Protein AF-A0A7J3UZT7-F1 (afdb_monomer)

Structure (mmCIF, N/CA/C/O backbone):
data_AF-A0A7J3UZT7-F1
#
_entry.id   AF-A0A7J3UZT7-F1
#
loop_
_atom_site.group_PDB
_atom_site.id
_atom_site.type_symbol
_atom_site.label_atom_id
_atom_site.label_alt_id
_atom_site.label_comp_id
_atom_site.label_asym_id
_atom_site.label_entity_id
_atom_site.label_seq_id
_atom_site.pdbx_PDB_ins_code
_atom_site.Cartn_x
_atom_site.Cartn_y
_atom_site.Cartn_z
_atom_site.occupancy
_atom_site.B_iso_or_equiv
_atom_site.auth_seq_id
_atom_site.auth_comp_id
_atom_site.auth_asym_id
_atom_site.auth_atom_id
_atom_site.pdbx_PDB_model_num
ATOM 1 N N . MET A 1 1 ? 12.473 3.835 3.832 1.00 88.62 1 MET A N 1
ATOM 2 C CA . MET A 1 1 ? 11.394 3.050 3.186 1.00 88.62 1 MET A CA 1
ATOM 3 C C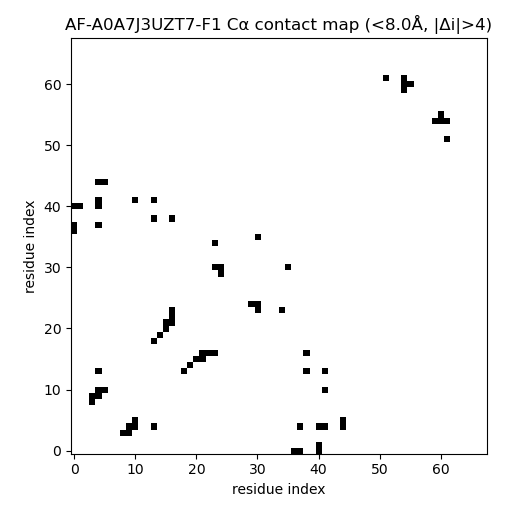 . MET A 1 1 ? 10.164 2.946 4.075 1.00 88.62 1 MET A C 1
ATOM 5 O O . MET A 1 1 ? 9.094 3.300 3.607 1.00 88.62 1 MET A O 1
ATOM 9 N N . ASP A 1 2 ? 10.300 2.503 5.330 1.00 84.75 2 ASP A N 1
ATOM 10 C CA . ASP A 1 2 ? 9.156 2.354 6.249 1.00 84.75 2 ASP A CA 1
ATOM 11 C C . ASP A 1 2 ? 8.414 3.682 6.501 1.00 84.75 2 ASP A C 1
ATOM 13 O O . ASP A 1 2 ? 7.191 3.701 6.487 1.00 84.75 2 ASP A O 1
ATOM 17 N N . GLU A 1 3 ? 9.141 4.800 6.610 1.00 91.56 3 GLU A N 1
ATOM 18 C CA . GLU A 1 3 ? 8.553 6.147 6.698 1.00 91.56 3 GLU A CA 1
ATOM 19 C C . GLU A 1 3 ? 7.690 6.496 5.475 1.00 91.56 3 GLU A C 1
ATOM 21 O O . GLU A 1 3 ? 6.538 6.885 5.626 1.00 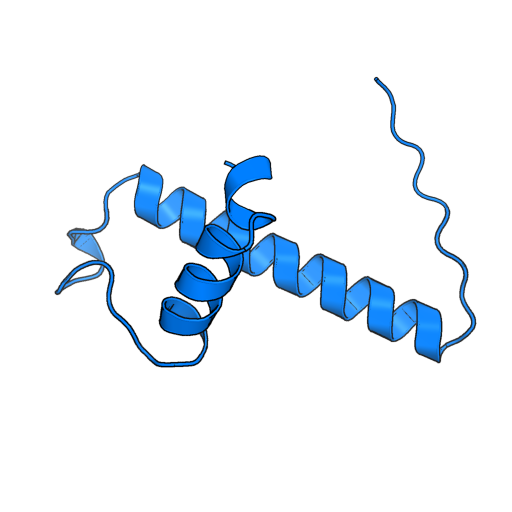91.56 3 GLU A O 1
ATOM 26 N N . PHE A 1 4 ? 8.209 6.278 4.263 1.00 92.75 4 PHE A N 1
ATOM 27 C CA . PHE A 1 4 ? 7.469 6.550 3.029 1.00 92.75 4 PHE A CA 1
ATOM 28 C C . PHE A 1 4 ? 6.209 5.688 2.914 1.00 92.75 4 PHE A C 1
ATOM 30 O O . PHE A 1 4 ? 5.152 6.200 2.586 1.00 92.75 4 PHE A O 1
ATOM 37 N N . VAL A 1 5 ? 6.282 4.394 3.239 1.00 93.81 5 VAL A N 1
ATOM 38 C CA . VAL A 1 5 ? 5.109 3.499 3.202 1.00 93.81 5 VAL A CA 1
ATOM 39 C C . VAL A 1 5 ? 3.988 3.963 4.139 1.00 93.81 5 VAL A C 1
ATOM 41 O O . VAL A 1 5 ? 2.823 3.701 3.860 1.00 93.81 5 VAL A O 1
ATOM 44 N N . ARG A 1 6 ? 4.330 4.644 5.239 1.00 92.94 6 ARG A N 1
ATOM 45 C CA . ARG A 1 6 ? 3.365 5.201 6.197 1.00 92.94 6 ARG A CA 1
ATOM 46 C C . ARG A 1 6 ? 2.880 6.605 5.819 1.00 92.94 6 ARG A C 1
ATOM 48 O O . ARG A 1 6 ? 1.976 7.109 6.483 1.00 92.94 6 ARG A O 1
ATOM 55 N N . SER A 1 7 ? 3.466 7.246 4.805 1.00 96.50 7 SER A N 1
ATOM 56 C CA . SER A 1 7 ? 3.009 8.551 4.326 1.00 96.50 7 SER A CA 1
ATOM 57 C C . SER A 1 7 ? 1.712 8.409 3.517 1.00 96.50 7 SER A C 1
ATOM 59 O O . SER A 1 7 ? 1.432 7.324 2.997 1.00 96.50 7 SER A O 1
ATOM 61 N N . PRO A 1 8 ? 0.912 9.482 3.372 1.00 96.69 8 PRO A N 1
ATOM 62 C CA . PRO A 1 8 ? -0.289 9.460 2.537 1.00 96.69 8 PRO A CA 1
ATOM 63 C C . PRO A 1 8 ? -0.014 8.980 1.106 1.00 96.69 8 PRO A C 1
ATOM 65 O O . PRO A 1 8 ? -0.736 8.131 0.591 1.00 96.69 8 PRO A O 1
ATOM 68 N N . GLU A 1 9 ? 1.070 9.460 0.498 1.00 96.81 9 GLU A N 1
ATOM 69 C CA . GLU A 1 9 ? 1.477 9.116 -0.866 1.00 96.81 9 GLU A CA 1
ATOM 70 C C . GLU A 1 9 ? 1.894 7.645 -0.973 1.00 96.81 9 GLU A C 1
ATOM 72 O O . GLU A 1 9 ? 1.541 6.957 -1.932 1.00 96.81 9 GLU A O 1
ATOM 77 N N . GLY A 1 10 ? 2.631 7.135 0.019 1.00 96.19 10 GLY A N 1
ATOM 78 C CA . GLY A 1 10 ? 3.021 5.730 0.053 1.00 96.19 10 GLY A CA 1
ATOM 79 C C . GLY A 1 10 ? 1.833 4.795 0.258 1.00 96.19 10 GLY A C 1
ATOM 80 O O . GLY A 1 10 ? 1.768 3.750 -0.392 1.00 96.19 10 GLY A O 1
ATOM 81 N N . LEU A 1 11 ? 0.875 5.175 1.108 1.00 96.44 11 LEU A N 1
ATOM 82 C CA . LEU A 1 11 ? -0.363 4.424 1.324 1.00 96.44 11 LEU A CA 1
ATOM 83 C C . LEU A 1 11 ? -1.243 4.409 0.071 1.00 96.44 11 LEU A C 1
ATOM 85 O O . LEU A 1 11 ? -1.763 3.354 -0.294 1.00 96.44 11 LEU A O 1
ATOM 89 N N . GLU A 1 12 ? -1.376 5.546 -0.613 1.00 97.56 12 GLU A N 1
ATOM 90 C CA . GLU A 1 12 ? -2.113 5.638 -1.874 1.00 97.56 12 GLU A CA 1
ATOM 91 C C . GLU A 1 12 ? -1.473 4.754 -2.950 1.00 97.56 12 GLU A C 1
ATOM 93 O O . GLU A 1 12 ? -2.150 3.918 -3.553 1.00 97.56 12 GLU A O 1
ATOM 98 N N . LEU A 1 13 ? -0.154 4.858 -3.142 1.00 97.38 13 LEU A N 1
ATOM 99 C CA . LEU A 1 13 ? 0.558 4.027 -4.110 1.00 97.38 13 LEU A CA 1
ATOM 100 C C . LEU A 1 13 ? 0.457 2.534 -3.765 1.00 97.38 13 LEU A C 1
ATOM 102 O O . LEU A 1 13 ? 0.309 1.698 -4.660 1.00 97.38 13 LEU A O 1
ATOM 106 N N . ALA A 1 14 ? 0.508 2.185 -2.478 1.00 96.88 14 ALA A N 1
ATOM 107 C CA . ALA A 1 14 ? 0.338 0.813 -2.021 1.00 96.88 14 ALA A CA 1
ATOM 108 C C . ALA A 1 14 ? -1.064 0.279 -2.342 1.00 96.88 14 ALA A C 1
ATOM 110 O O . ALA A 1 14 ? -1.173 -0.836 -2.851 1.00 96.88 14 ALA A O 1
ATOM 111 N N . ALA A 1 15 ? -2.116 1.065 -2.09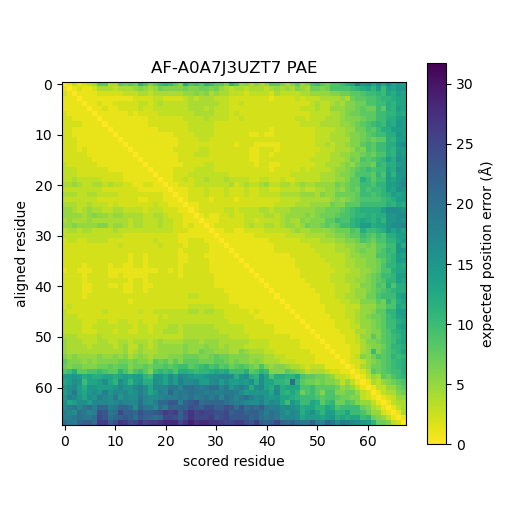7 1.00 96.56 15 ALA A N 1
ATOM 112 C CA 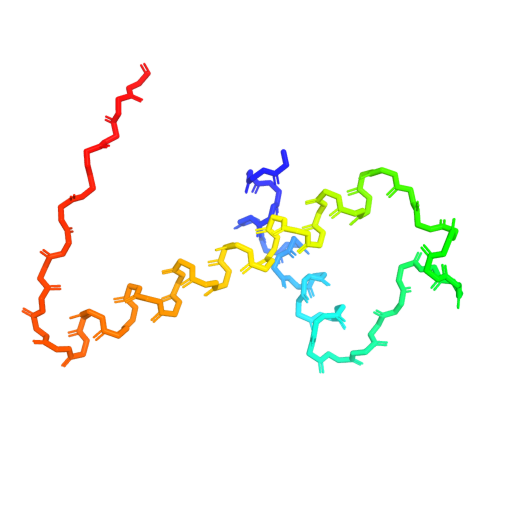. ALA A 1 15 ? -3.489 0.697 -2.440 1.00 96.56 15 ALA A CA 1
ATOM 113 C C . ALA A 1 15 ? -3.653 0.519 -3.956 1.00 96.56 15 ALA A C 1
ATOM 115 O O . ALA A 1 15 ? -4.204 -0.482 -4.417 1.00 96.56 15 ALA A O 1
ATOM 116 N N . LEU A 1 16 ? -3.087 1.434 -4.750 1.00 97.62 16 LEU A N 1
ATOM 117 C CA . LEU A 1 16 ? -3.093 1.317 -6.205 1.00 97.62 16 LEU A CA 1
ATOM 118 C C . LEU A 1 16 ? -2.459 -0.002 -6.664 1.00 97.62 16 LEU A C 1
ATOM 120 O O . LEU A 1 16 ? -3.047 -0.714 -7.481 1.00 97.62 16 LEU A O 1
ATOM 124 N N . CYS A 1 17 ? -1.286 -0.350 -6.130 1.00 96.12 17 CYS A N 1
ATOM 125 C CA . CYS A 1 17 ? -0.561 -1.556 -6.531 1.00 96.12 17 CYS A CA 1
ATOM 126 C C . CYS A 1 17 ? -1.229 -2.850 -6.046 1.00 96.12 17 CYS A C 1
ATOM 128 O O . CYS A 1 17 ? -1.332 -3.814 -6.803 1.00 96.12 17 CYS A O 1
ATOM 130 N N . LEU A 1 18 ? -1.641 -2.897 -4.776 1.00 93.88 18 LEU A N 1
ATOM 131 C CA . LEU A 1 18 ? -2.076 -4.130 -4.115 1.00 93.88 18 LEU A CA 1
ATOM 132 C C . LEU A 1 18 ? -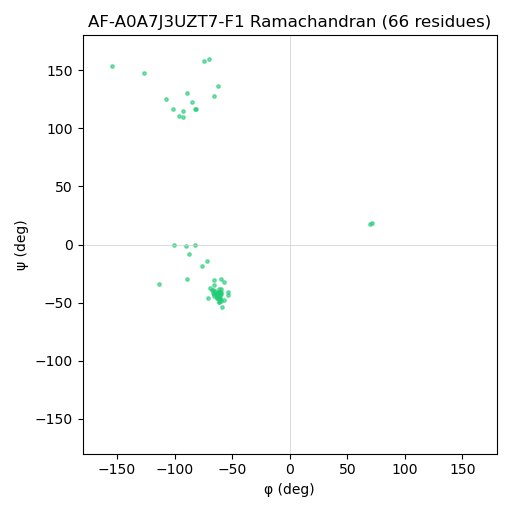3.572 -4.410 -4.279 1.00 93.88 18 LEU A C 1
ATOM 134 O O . LEU A 1 18 ? -3.959 -5.575 -4.280 1.00 93.88 18 LEU A O 1
ATOM 138 N N . ASP A 1 19 ? -4.397 -3.369 -4.414 1.00 95.50 19 ASP A N 1
ATOM 139 C CA . ASP A 1 19 ? -5.858 -3.495 -4.445 1.00 95.50 19 ASP A CA 1
ATOM 140 C C . ASP A 1 19 ? -6.446 -3.119 -5.817 1.00 95.50 19 ASP A C 1
ATOM 142 O O . ASP A 1 19 ? -7.409 -3.741 -6.263 1.00 95.50 19 ASP A O 1
ATOM 146 N N . CYS A 1 20 ? -5.852 -2.150 -6.525 1.00 96.12 20 CYS A N 1
ATOM 147 C CA . CYS A 1 20 ? -6.385 -1.645 -7.802 1.00 96.12 20 CYS A CA 1
ATOM 148 C C . CYS A 1 20 ? -5.679 -2.204 -9.050 1.00 96.12 20 CYS A C 1
ATOM 150 O O . CYS A 1 20 ? -6.034 -1.842 -10.172 1.00 96.12 20 CYS A O 1
ATOM 152 N N . GLY A 1 21 ? -4.675 -3.070 -8.879 1.00 93.31 21 GLY A N 1
ATOM 153 C CA . GLY A 1 21 ? -3.951 -3.704 -9.985 1.00 93.31 21 GLY A CA 1
ATOM 154 C C . GLY A 1 21 ? -3.030 -2.765 -10.774 1.00 93.31 21 GLY A C 1
ATOM 155 O O . GLY A 1 21 ? -2.648 -3.093 -11.902 1.00 93.31 21 GLY A O 1
ATOM 156 N N . TYR A 1 22 ? -2.667 -1.610 -10.208 1.00 95.88 22 TYR A N 1
ATOM 157 C CA . TYR A 1 22 ? -1.655 -0.732 -10.787 1.00 95.88 22 TYR A CA 1
ATOM 158 C C . TYR A 1 22 ? -0.301 -1.447 -10.845 1.00 95.88 22 TYR A C 1
ATOM 160 O O . TYR A 1 22 ? 0.122 -2.107 -9.895 1.00 95.88 22 TYR A O 1
ATOM 168 N N . LYS A 1 23 ? 0.396 -1.313 -11.974 1.00 95.25 23 LYS A N 1
ATOM 169 C CA . LYS A 1 23 ? 1.672 -1.986 -12.224 1.00 95.25 23 LYS A CA 1
ATOM 170 C C . LYS A 1 23 ? 2.818 -0.985 -12.164 1.00 95.25 23 LYS A C 1
ATOM 172 O O . LYS A 1 23 ? 2.831 -0.021 -12.920 1.00 95.25 23 LYS A O 1
ATOM 177 N N . LEU A 1 24 ? 3.810 -1.264 -11.320 1.00 95.12 24 LEU A N 1
ATOM 178 C CA . LEU A 1 24 ? 5.065 -0.499 -11.257 1.00 95.12 24 LEU A CA 1
ATOM 179 C C . LEU A 1 24 ? 6.024 -0.816 -12.418 1.00 95.12 24 LEU A C 1
ATOM 181 O O . LEU A 1 24 ? 6.946 -0.046 -12.680 1.00 95.12 24 LEU A O 1
ATOM 185 N N . ALA A 1 25 ? 5.812 -1.951 -13.085 1.00 95.88 25 ALA A N 1
ATOM 186 C CA . ALA A 1 25 ? 6.551 -2.396 -14.258 1.00 95.88 25 ALA A CA 1
ATOM 187 C C . ALA A 1 25 ? 5.680 -3.340 -15.105 1.00 95.88 25 ALA A C 1
ATOM 189 O O . ALA A 1 25 ? 4.797 -4.021 -14.575 1.00 95.88 25 ALA A O 1
ATOM 190 N N . ASP A 1 26 ? 5.945 -3.420 -16.411 1.00 95.12 26 ASP A N 1
ATOM 191 C CA . ASP A 1 26 ? 5.174 -4.269 -17.333 1.00 95.12 26 ASP A CA 1
ATOM 192 C C . ASP A 1 26 ? 5.336 -5.765 -17.038 1.00 95.12 26 ASP A C 1
ATOM 194 O O . ASP A 1 26 ? 4.389 -6.546 -17.184 1.00 95.12 26 ASP A O 1
ATOM 198 N N . ARG A 1 27 ? 6.535 -6.168 -16.597 1.00 95.00 27 ARG A N 1
ATOM 199 C CA . ARG A 1 27 ? 6.867 -7.543 -16.210 1.00 95.00 27 ARG A CA 1
ATOM 200 C C . ARG A 1 27 ? 7.473 -7.561 -14.805 1.00 95.00 27 ARG A C 1
ATOM 202 O O . ARG A 1 27 ? 8.229 -6.655 -14.465 1.00 95.00 27 ARG A O 1
ATOM 209 N N . PRO A 1 28 ? 7.250 -8.622 -14.008 1.00 90.50 28 PRO A N 1
ATOM 210 C CA . PRO A 1 28 ? 7.829 -8.725 -12.665 1.00 90.50 28 PRO A CA 1
ATOM 211 C C . PRO A 1 28 ? 9.363 -8.637 -12.628 1.00 90.50 28 PRO A C 1
ATOM 213 O O . PRO A 1 28 ? 9.920 -8.109 -11.675 1.00 90.50 28 PRO A O 1
ATOM 216 N N . GLY A 1 29 ? 10.046 -9.131 -13.668 1.00 95.62 29 GLY A N 1
ATOM 217 C CA . GLY A 1 29 ? 11.511 -9.078 -13.766 1.00 95.62 29 GLY A CA 1
ATOM 218 C C . GLY A 1 29 ? 12.081 -7.682 -14.030 1.00 95.62 29 GLY A C 1
ATOM 219 O O . GLY A 1 29 ? 13.276 -7.483 -13.845 1.00 95.62 29 GLY A O 1
ATOM 220 N N . ASP A 1 30 ? 11.237 -6.729 -14.430 1.00 97.38 30 ASP A N 1
ATOM 221 C CA . ASP A 1 30 ? 11.631 -5.341 -14.683 1.00 97.38 30 ASP A CA 1
ATOM 222 C C . ASP A 1 3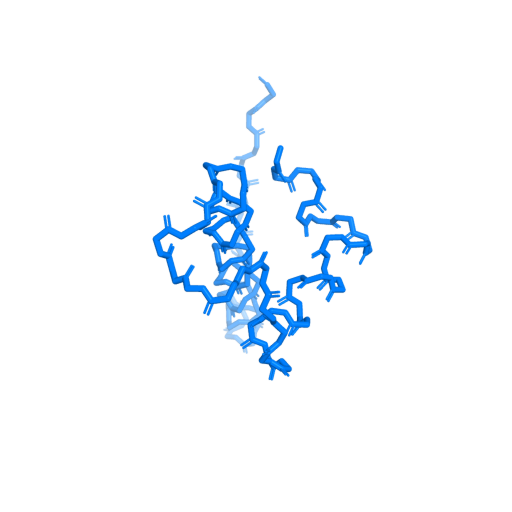0 ? 11.495 -4.472 -13.411 1.00 97.38 30 ASP A C 1
ATOM 224 O O . ASP A 1 30 ? 11.819 -3.285 -13.432 1.00 97.38 30 ASP A O 1
ATOM 228 N N . LEU A 1 31 ? 11.027 -5.048 -12.293 1.00 96.94 31 LEU A N 1
ATOM 229 C CA . LEU A 1 31 ? 10.931 -4.339 -11.020 1.00 96.94 31 LEU A CA 1
ATOM 230 C C . LEU A 1 31 ? 12.321 -3.986 -10.491 1.00 96.94 31 LEU A C 1
ATOM 232 O O . LEU A 1 31 ? 13.188 -4.846 -10.313 1.00 96.94 31 LEU A O 1
ATOM 236 N N . THR A 1 32 ? 12.511 -2.713 -10.159 1.00 97.69 32 THR A N 1
ATOM 237 C CA . THR A 1 32 ? 13.725 -2.277 -9.475 1.00 97.69 32 THR A CA 1
ATOM 238 C C . THR A 1 32 ? 13.740 -2.791 -8.038 1.00 97.69 32 THR A C 1
ATOM 240 O O . THR A 1 32 ? 12.704 -3.090 -7.435 1.00 97.69 32 THR A O 1
ATOM 243 N N . ARG A 1 33 ? 14.935 -2.846 -7.442 1.00 96.81 33 ARG A N 1
ATOM 244 C CA . ARG A 1 33 ? 15.092 -3.215 -6.030 1.00 96.81 33 ARG A CA 1
ATOM 245 C C . ARG A 1 33 ? 14.217 -2.353 -5.116 1.00 96.81 33 ARG A C 1
ATOM 247 O O . ARG A 1 33 ? 13.599 -2.889 -4.203 1.00 96.81 33 ARG A O 1
ATOM 254 N N . ASP A 1 34 ? 14.129 -1.054 -5.379 1.00 96.75 34 ASP A N 1
ATOM 255 C CA . ASP A 1 34 ? 13.352 -0.129 -4.549 1.00 96.75 34 ASP A CA 1
ATOM 256 C C . ASP A 1 34 ? 11.847 -0.366 -4.679 1.00 96.75 34 ASP A C 1
ATOM 258 O O . ASP A 1 34 ? 11.138 -0.334 -3.677 1.00 96.75 34 ASP A O 1
ATOM 262 N N . GLN A 1 35 ? 11.359 -0.698 -5.878 1.00 96.19 35 GLN A N 1
ATOM 263 C CA . GLN A 1 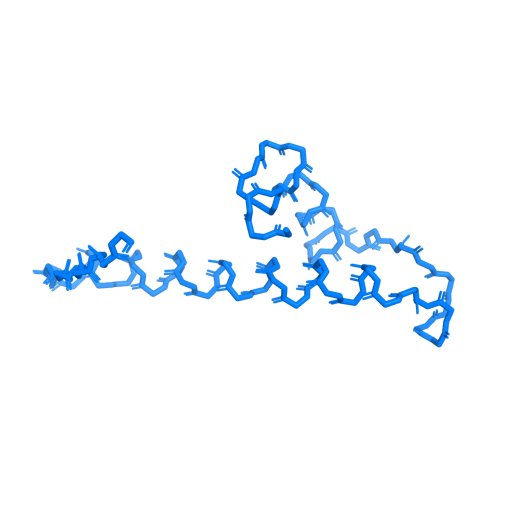35 ? 9.960 -1.084 -6.083 1.00 96.19 35 GLN A CA 1
ATOM 264 C C . GLN A 1 35 ? 9.623 -2.388 -5.344 1.00 96.19 35 GLN A C 1
ATOM 266 O O . GLN A 1 35 ? 8.579 -2.479 -4.700 1.00 96.19 35 GLN A O 1
ATOM 271 N N . ILE A 1 36 ? 10.521 -3.380 -5.368 1.00 96.88 36 ILE A N 1
ATOM 272 C CA . ILE A 1 36 ? 10.347 -4.631 -4.609 1.00 96.88 36 ILE A CA 1
ATOM 273 C C . ILE A 1 36 ? 10.326 -4.351 -3.101 1.00 96.88 36 ILE A C 1
ATOM 275 O O . ILE A 1 36 ? 9.463 -4.864 -2.383 1.00 96.88 36 ILE A O 1
ATOM 279 N N . LEU A 1 37 ? 11.260 -3.531 -2.611 1.00 97.25 37 LEU A N 1
ATOM 280 C CA . LEU A 1 37 ? 11.332 -3.156 -1.198 1.00 97.25 37 LEU A CA 1
ATOM 281 C C . LEU A 1 37 ? 10.085 -2.389 -0.757 1.00 97.25 37 LEU A C 1
ATOM 283 O O . LEU A 1 37 ? 9.554 -2.673 0.316 1.00 97.25 37 LEU A O 1
ATOM 287 N N . PHE A 1 38 ? 9.591 -1.476 -1.592 1.00 97.12 38 PHE A N 1
ATOM 288 C CA . PHE A 1 38 ? 8.348 -0.754 -1.355 1.00 97.12 38 PHE A CA 1
ATOM 289 C C . PHE A 1 38 ? 7.162 -1.712 -1.225 1.00 97.12 38 PHE A C 1
ATOM 291 O O . PHE A 1 38 ? 6.479 -1.683 -0.204 1.00 97.12 38 PHE A O 1
ATOM 298 N N . LEU A 1 39 ? 6.950 -2.604 -2.200 1.00 96.38 39 LEU A N 1
ATOM 299 C CA . LEU A 1 39 ? 5.833 -3.557 -2.176 1.00 96.38 39 LEU A CA 1
ATOM 300 C C . LEU A 1 39 ? 5.895 -4.473 -0.947 1.00 96.38 39 LEU A C 1
ATOM 302 O O . LEU A 1 39 ? 4.887 -4.687 -0.275 1.00 96.38 39 LEU A O 1
ATOM 306 N N . THR A 1 40 ? 7.090 -4.961 -0.612 1.00 96.44 40 THR A N 1
ATOM 307 C CA . THR A 1 40 ? 7.304 -5.820 0.562 1.00 96.44 40 THR A CA 1
ATOM 308 C C . THR A 1 40 ? 6.983 -5.074 1.859 1.00 96.44 40 THR A C 1
ATOM 310 O O . THR A 1 40 ? 6.267 -5.592 2.717 1.00 96.44 40 THR A O 1
ATOM 313 N N . ALA A 1 41 ? 7.469 -3.839 2.002 1.00 96.81 41 ALA A N 1
ATOM 314 C CA . ALA A 1 41 ? 7.205 -3.012 3.174 1.00 96.81 41 ALA A CA 1
ATOM 315 C C . ALA A 1 41 ? 5.722 -2.611 3.279 1.00 96.81 41 ALA A C 1
ATOM 317 O O . ALA A 1 41 ? 5.161 -2.650 4.374 1.00 96.81 41 ALA A O 1
ATOM 318 N N . ALA A 1 42 ? 5.066 -2.303 2.158 1.00 96.50 42 ALA A N 1
ATOM 319 C CA . ALA A 1 42 ? 3.636 -2.011 2.097 1.00 96.50 42 ALA A CA 1
ATOM 320 C C . ALA A 1 42 ? 2.785 -3.208 2.543 1.00 96.50 42 ALA A C 1
ATOM 322 O O . ALA A 1 42 ? 1.882 -3.060 3.370 1.00 96.50 42 ALA A O 1
ATOM 323 N N . MET A 1 43 ? 3.113 -4.414 2.069 1.00 96.19 43 MET A N 1
ATOM 324 C CA . MET A 1 43 ? 2.455 -5.644 2.518 1.00 96.19 43 MET A CA 1
ATOM 325 C C . MET A 1 43 ? 2.659 -5.893 4.016 1.00 96.19 43 MET A C 1
ATOM 327 O O . MET A 1 43 ? 1.693 -6.173 4.726 1.00 96.19 43 MET A O 1
ATOM 331 N N . ALA A 1 44 ? 3.889 -5.748 4.515 1.00 95.81 44 ALA A N 1
ATOM 332 C CA . ALA A 1 44 ? 4.188 -5.914 5.936 1.00 95.81 44 ALA A CA 1
ATOM 333 C C . ALA A 1 44 ? 3.435 -4.890 6.801 1.00 95.81 44 ALA A C 1
ATOM 335 O O . ALA A 1 44 ? 2.888 -5.237 7.848 1.00 95.81 44 ALA A O 1
ATOM 336 N N . HIS A 1 45 ? 3.351 -3.633 6.357 1.00 93.81 45 HIS A N 1
ATOM 337 C CA . HIS A 1 45 ? 2.567 -2.607 7.035 1.00 93.81 45 HIS A CA 1
ATOM 338 C C . HIS A 1 45 ? 1.080 -2.989 7.111 1.00 93.81 45 HIS A C 1
ATOM 340 O O . HIS A 1 45 ? 0.513 -2.956 8.202 1.00 93.81 45 HIS A O 1
ATOM 346 N N . ARG A 1 46 ? 0.470 -3.446 6.008 1.00 93.06 46 ARG A N 1
ATOM 347 C CA . ARG A 1 46 ? -0.932 -3.907 6.009 1.00 93.06 46 ARG A CA 1
ATOM 348 C C . ARG A 1 46 ? -1.165 -5.084 6.950 1.00 93.06 46 ARG A C 1
ATOM 350 O O . ARG A 1 46 ? -2.162 -5.084 7.663 1.00 93.06 46 ARG A O 1
ATOM 357 N N . GLN A 1 47 ? -0.254 -6.057 6.986 1.00 94.38 47 GLN A N 1
ATOM 358 C CA . GLN A 1 47 ? -0.346 -7.180 7.925 1.00 94.38 47 GLN A CA 1
ATOM 359 C C . GLN A 1 47 ? -0.309 -6.705 9.380 1.00 94.38 47 GLN A C 1
ATOM 361 O O . GLN A 1 47 ? -1.134 -7.141 10.178 1.00 94.38 47 GLN A O 1
ATOM 366 N N . ARG A 1 48 ? 0.588 -5.766 9.717 1.00 92.50 48 ARG A N 1
ATOM 367 C CA . ARG A 1 48 ? 0.6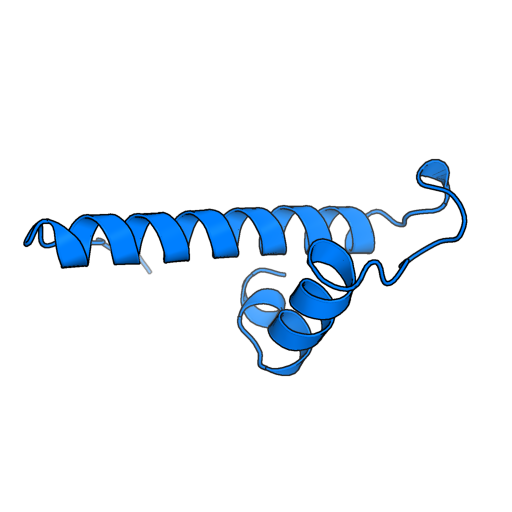46 -5.168 11.061 1.00 92.50 48 ARG A CA 1
ATOM 368 C C . ARG A 1 48 ? -0.653 -4.447 11.421 1.00 92.50 48 ARG A C 1
ATOM 370 O O . ARG A 1 48 ? -1.174 -4.663 12.505 1.00 92.50 48 ARG A O 1
ATOM 377 N N . VAL A 1 49 ? -1.200 -3.637 10.512 1.00 90.56 49 VAL A N 1
ATOM 378 C CA . VAL A 1 49 ? -2.469 -2.921 10.743 1.00 90.56 49 VAL A CA 1
ATOM 379 C C . VAL A 1 49 ? -3.635 -3.895 10.924 1.00 90.56 49 VAL A C 1
ATOM 381 O O . VAL A 1 49 ? -4.430 -3.725 11.845 1.00 90.56 49 VAL A O 1
ATOM 384 N N . ALA A 1 50 ? -3.725 -4.930 10.085 1.00 91.44 50 ALA A N 1
ATOM 385 C CA . ALA A 1 50 ? -4.768 -5.948 10.180 1.00 91.44 50 ALA A CA 1
ATOM 386 C C . ALA A 1 50 ? -4.695 -6.723 11.504 1.00 91.44 50 ALA A C 1
ATOM 388 O O . ALA A 1 50 ? -5.720 -6.947 12.144 1.00 91.44 50 ALA A O 1
ATOM 389 N N . GLU A 1 51 ? -3.489 -7.081 11.944 1.00 90.88 51 GLU A N 1
ATOM 390 C CA . GLU A 1 51 ? -3.282 -7.755 13.224 1.00 90.88 51 GLU A CA 1
ATOM 391 C C . GLU A 1 51 ? -3.639 -6.850 14.407 1.00 90.88 51 GLU A C 1
ATOM 393 O O . GLU A 1 51 ? -4.358 -7.272 15.310 1.00 90.88 51 GLU A O 1
ATOM 398 N N . SER A 1 52 ? -3.222 -5.582 14.384 1.00 88.50 52 SER A N 1
ATOM 399 C CA . SER A 1 52 ? -3.608 -4.611 15.413 1.00 88.50 52 SER A CA 1
ATOM 400 C C . SER A 1 52 ? -5.125 -4.418 15.479 1.00 88.50 52 SER A C 1
ATOM 402 O O . SER A 1 52 ? -5.688 -4.367 16.571 1.00 88.50 52 SER A O 1
ATOM 404 N N . ALA A 1 53 ? -5.806 -4.365 14.330 1.00 88.69 53 ALA A N 1
ATOM 405 C CA . ALA A 1 53 ? -7.263 -4.278 14.273 1.00 88.69 53 ALA A CA 1
ATOM 406 C C . ALA A 1 53 ? -7.942 -5.540 14.835 1.00 88.69 53 ALA A C 1
ATOM 408 O O . ALA A 1 53 ? -8.925 -5.429 15.569 1.00 88.69 53 ALA A O 1
ATOM 409 N N . ARG A 1 54 ? -7.401 -6.731 14.541 1.00 90.50 54 ARG A N 1
ATOM 410 C CA . ARG A 1 54 ? -7.883 -8.009 15.087 1.00 90.50 54 ARG A CA 1
ATOM 411 C C . ARG A 1 54 ? -7.762 -8.047 16.611 1.00 90.50 54 ARG A C 1
ATOM 413 O O . ARG A 1 54 ? -8.743 -8.333 17.289 1.00 90.50 54 ARG A O 1
ATOM 420 N N . LEU A 1 55 ? -6.592 -7.704 17.149 1.00 87.62 55 LEU A N 1
ATOM 421 C CA . LEU A 1 55 ? -6.349 -7.674 18.595 1.00 87.62 55 LEU A CA 1
ATOM 422 C C . LEU A 1 55 ? -7.259 -6.664 19.306 1.00 87.62 55 LEU A C 1
ATOM 424 O O . LEU A 1 55 ? -7.834 -6.983 20.346 1.00 87.62 55 LEU A O 1
ATOM 428 N N . ALA A 1 56 ? -7.456 -5.482 18.713 1.00 84.38 56 ALA A N 1
ATOM 429 C CA . ALA A 1 56 ? -8.379 -4.480 19.237 1.00 84.38 56 ALA A CA 1
ATOM 430 C C . ALA A 1 56 ? -9.830 -4.994 19.286 1.00 84.38 56 ALA A C 1
ATOM 432 O O . ALA A 1 56 ? -10.521 -4.773 20.279 1.00 84.38 56 ALA A O 1
ATOM 433 N N . ALA A 1 57 ? -10.282 -5.718 18.256 1.00 85.50 57 ALA A N 1
ATOM 434 C CA . ALA A 1 57 ? -11.612 -6.332 18.228 1.00 85.50 57 ALA A CA 1
ATOM 435 C C . ALA A 1 57 ? -11.784 -7.442 19.284 1.00 85.50 57 ALA A C 1
ATOM 437 O O . ALA A 1 57 ? -12.881 -7.633 19.803 1.00 85.50 57 ALA A O 1
ATOM 438 N N . GLU A 1 58 ? -10.703 -8.141 19.636 1.00 89.31 58 GLU A N 1
ATOM 439 C CA . GLU A 1 58 ? -10.669 -9.168 20.688 1.00 89.31 58 GLU A CA 1
ATOM 440 C C . GLU A 1 58 ? -10.511 -8.580 22.105 1.00 89.31 58 GLU A C 1
ATOM 442 O O . GLU A 1 58 ? -10.484 -9.324 23.085 1.00 89.31 58 GLU A O 1
ATOM 447 N N . GLY A 1 59 ? -10.408 -7.251 22.238 1.00 82.62 59 GLY A N 1
ATOM 448 C CA . GLY A 1 59 ? -10.168 -6.580 23.518 1.00 82.62 59 GLY A CA 1
ATOM 449 C C . GLY A 1 59 ? -8.762 -6.815 24.084 1.00 82.62 59 GLY A C 1
ATOM 450 O O . GLY A 1 59 ? -8.536 -6.608 25.276 1.00 82.62 59 GLY A O 1
ATOM 451 N N . ILE A 1 60 ? -7.816 -7.260 23.250 1.00 78.88 60 ILE A N 1
ATOM 452 C CA . ILE A 1 60 ? -6.432 -7.539 23.638 1.00 78.88 60 ILE A CA 1
ATOM 453 C C . ILE A 1 60 ? -5.583 -6.288 23.397 1.00 78.88 60 ILE A C 1
ATOM 455 O O . ILE A 1 60 ? -5.354 -5.876 22.259 1.00 78.88 60 ILE A O 1
ATOM 459 N N . THR A 1 61 ? -5.055 -5.703 24.472 1.00 74.56 61 THR A N 1
ATOM 460 C CA . THR A 1 61 ? -4.115 -4.578 24.379 1.00 74.56 61 THR A CA 1
ATOM 461 C C . THR A 1 61 ? -2.703 -5.083 24.085 1.00 74.56 61 THR A C 1
ATOM 463 O O . THR A 1 61 ? -2.096 -5.769 24.908 1.00 74.56 61 THR A O 1
ATOM 466 N N . ARG A 1 62 ? -2.150 -4.712 22.926 1.00 70.25 62 ARG A N 1
ATOM 467 C CA . ARG A 1 62 ? -0.747 -4.965 22.567 1.00 70.25 62 ARG A CA 1
ATOM 468 C C . ARG A 1 62 ? 0.142 -3.853 23.133 1.00 70.25 62 ARG A C 1
ATOM 470 O O . ARG A 1 62 ? -0.073 -2.685 22.826 1.00 70.25 62 ARG A O 1
ATOM 477 N N . ILE A 1 63 ? 1.137 -4.214 23.944 1.00 73.50 63 ILE A N 1
ATOM 478 C CA . ILE A 1 63 ? 2.177 -3.287 24.417 1.00 73.50 63 ILE A CA 1
ATOM 479 C C . ILE A 1 63 ? 3.351 -3.388 23.445 1.00 73.50 63 ILE A C 1
ATOM 481 O O . ILE A 1 63 ? 4.027 -4.414 23.398 1.00 73.50 63 ILE A O 1
ATOM 485 N N . GLU A 1 64 ? 3.578 -2.342 22.654 1.00 68.75 64 GLU A N 1
ATOM 486 C CA . GLU A 1 64 ? 4.758 -2.240 21.795 1.00 68.75 64 GLU A CA 1
ATOM 487 C C . GLU A 1 64 ? 5.820 -1.409 22.514 1.00 68.75 64 GLU A C 1
ATOM 489 O O . GLU A 1 64 ? 5.645 -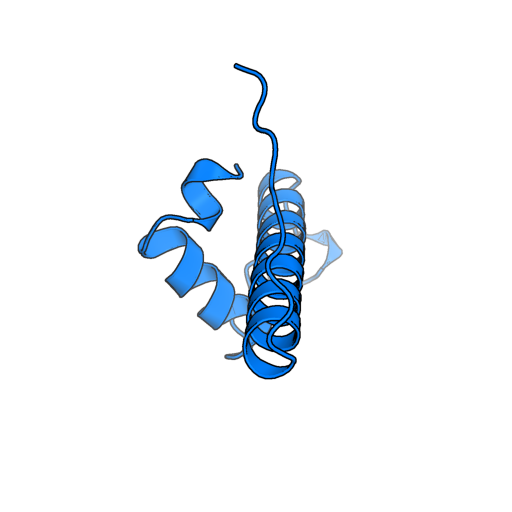0.213 22.738 1.00 68.75 64 GLU A O 1
ATOM 494 N N . VAL A 1 65 ? 6.906 -2.066 22.921 1.00 66.75 65 VAL A N 1
ATOM 495 C CA . VAL A 1 65 ? 8.097 -1.387 23.434 1.00 66.75 65 VAL A CA 1
ATOM 496 C C . VAL A 1 65 ? 8.903 -0.937 22.221 1.00 66.75 65 VAL A C 1
ATOM 498 O O . VAL A 1 65 ? 9.329 -1.771 21.423 1.00 66.75 65 VAL A O 1
ATOM 501 N N . VAL A 1 66 ? 9.063 0.374 22.061 1.00 65.00 66 VAL A N 1
ATOM 502 C CA . VAL A 1 66 ? 9.937 0.968 21.046 1.00 65.00 66 VAL A CA 1
ATOM 503 C C . VAL A 1 66 ? 11.219 1.382 21.763 1.00 65.00 66 VAL A C 1
ATOM 505 O O . VAL A 1 66 ? 11.160 2.195 22.682 1.00 65.00 66 VAL A O 1
ATOM 508 N N . GLU A 1 67 ? 12.345 0.772 21.399 1.00 51.75 67 GLU A N 1
ATOM 509 C CA . GLU A 1 67 ? 13.676 1.231 21.811 1.00 51.75 67 GLU A CA 1
ATOM 510 C C . GLU A 1 67 ? 14.174 2.250 20.769 1.00 51.75 67 GLU A C 1
ATOM 512 O O . GLU A 1 67 ? 14.064 1.981 19.569 1.00 51.75 67 GLU A O 1
ATOM 517 N N . ASP A 1 68 ? 14.639 3.417 21.239 1.00 48.88 68 ASP A N 1
ATOM 518 C CA . ASP A 1 68 ? 15.172 4.536 20.432 1.00 48.88 68 ASP A CA 1
ATOM 519 C C . ASP A 1 68 ? 16.534 4.222 19.784 1.00 48.88 68 ASP A C 1
ATOM 521 O O . ASP A 1 68 ? 17.402 3.619 20.464 1.00 48.88 68 ASP A O 1
#

Solvent-accessible surface area (backbone atoms only — not comparable to full-atom values): 4176 Å² total; per-residue (Å²): 106,72,69,49,43,71,33,73,68,34,43,50,53,40,44,35,41,77,73,68,70,47,71,97,42,99,46,83,88,67,51,50,72,65,57,52,50,48,54,53,49,38,52,51,50,51,52,52,53,52,50,52,52,51,33,54,75,70,72,48,85,83,84,81,87,79,84,133

Organism: NCBI:txid1867261

Sequence (68 aa):
MDEFVRSPEGLELAALCLDCGYKLADRPGDLTRDQILFLTAAMAHRQRVAESARLAAEGITRIEVVED

Foldseek 3Di:
DLVLCPDPNNVVVQCCVPPVVDDPDPDPVPDDPVNVVSNVSNVVVVVVVVVVVVCVVVVHDDDDDDDD

pLDDT: mean 90.29, std 10.51, range [48.88, 97.69]

Radius of gyration: 14.51 Å; Cα contacts (8 Å, |Δi|>4): 36; chains: 1; bounding box: 27×19×42 Å

Mean predicted aligned error: 5.47 Å

Secondary structure (DSSP, 8-state):
-HHHHTSHHHHHHHHHHHTS---SSSSGGG--HHHHHHHHHHHHHHHHHHHHHHHHHTT-----PPP-